Protein AF-A0A327JIQ5-F1 (afdb_monomer)

Seque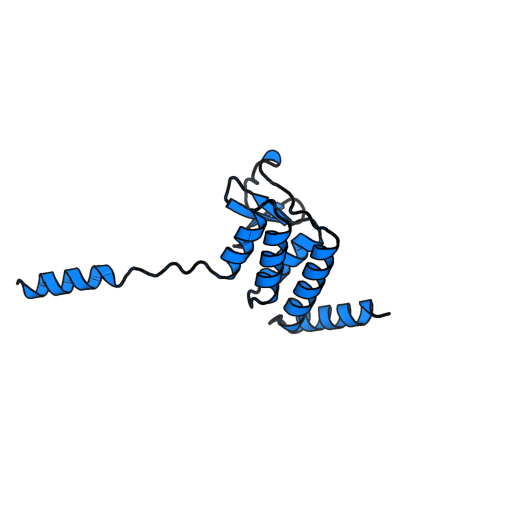nce (143 aa):
MLSIVLLLLLSLFAGLSSARADPFDDALQKFLTDSYADTEAGVAALGAGGDVRAFAVVKALQDGKLLADPVGRRVLIEDAGAVRDAATGTVVSPAPPAGDLKRVRLNNRLRRAVEAALGALTLRAPDPARRLDAAQAVFKSRD

Organism: NCBI:txid29408

Secondary structure (DSSP, 8-state):
-HHHHHHHHHTTSTT-------HHHHHHGGGSSS-HHHHHHHHHHHHHS--TTHHHHHHHHHTT-EEEETTTTEEEEEETTEEEE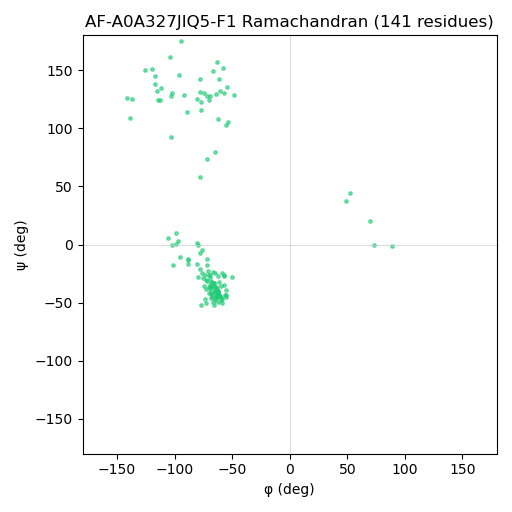TTT--B-SSPPPTTT-EEPP--HHHHHHHHHHHHHHHHT-SSHHHHHHHHHHHHHTT-

Solvent-accessible surface area (backbone atoms only — not comparable to full-atom values): 8222 Å² total; per-residue (Å²): 121,71,69,60,57,56,55,58,59,59,62,68,65,76,68,74,71,75,80,70,72,50,73,64,57,62,22,50,58,25,49,54,46,99,40,69,69,40,36,45,53,17,43,52,48,38,26,72,44,87,57,83,58,35,55,60,51,52,48,27,45,75,72,60,29,24,30,17,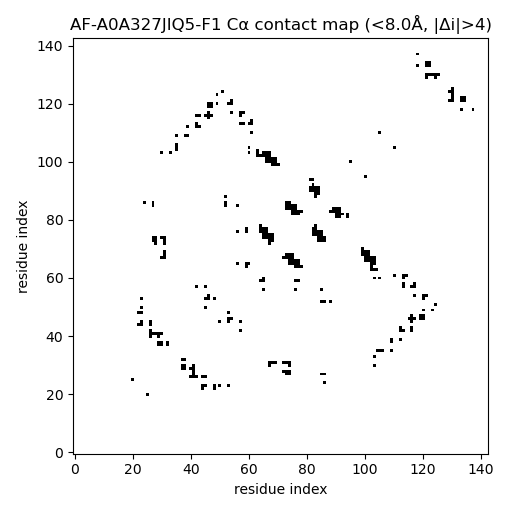24,64,84,81,70,42,45,32,34,59,52,98,92,44,40,21,34,59,88,79,67,46,75,46,79,80,63,78,61,73,89,60,49,41,71,56,79,76,54,81,66,47,50,54,52,44,53,52,22,52,53,48,38,29,79,64,42,88,50,66,68,60,26,49,53,47,55,50,49,59,60,62,70,73,111

Mean predicted aligned error: 10.92 Å

Radius of gyration: 19.95 Å; Cα contacts (8 Å, |Δi|>4): 184; chains: 1; bounding box: 59×45×47 Å

pLDDT: mean 77.79, std 17.64, range [37.41, 95.31]

Nearest PDB structures (foldseek):
  1io1-assembly1_A  TM=2.491E-01  e=1.884E+00  Salmonella enterica subsp. enterica serovar Typhimurium
  1ucu-assembly1_A  TM=2.413E-01  e=1.993E+00  Salmonella enterica subsp. enterica serovar Typhimurium
  5xqo-assembly1_B  TM=2.666E-01  e=4.917E+00  Penicillium chrysogenum

Foldsee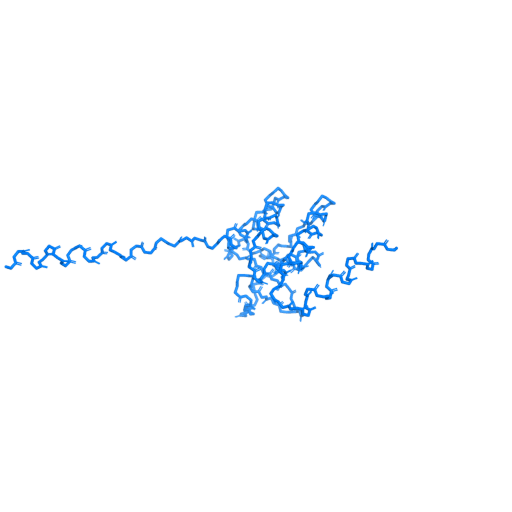k 3Di:
DVVVVVVVVVVVPVPPPPPPPDLLNVLFLLLLDLDPVSVLVSLVSLLVDLDLLSLVQLVLLLVQQWKHQNPVSFIWGDDPNFIATSVPRHTDPPDPDPVRIDGRDDDPVVNVSSVSSNLSNLCSNPDPVSVVVVVVVVVVVVD

Structure (mmCIF, N/CA/C/O backbone):
data_AF-A0A327JIQ5-F1
#
_entry.id   AF-A0A327JIQ5-F1
#
loop_
_atom_site.group_PDB
_atom_site.id
_atom_site.type_symbol
_atom_site.label_atom_id
_atom_site.label_alt_id
_atom_site.label_comp_id
_atom_site.label_asym_id
_atom_site.label_entity_id
_atom_site.label_seq_id
_atom_site.pdbx_PDB_ins_code
_atom_site.Cartn_x
_atom_site.Cartn_y
_atom_site.Cartn_z
_atom_site.occupancy
_atom_site.B_iso_or_equiv
_atom_site.auth_seq_id
_atom_site.auth_comp_id
_atom_site.auth_asym_id
_atom_site.auth_atom_id
_atom_site.pdbx_PDB_model_num
ATOM 1 N N . MET A 1 1 ? 44.338 -29.777 20.363 1.00 54.69 1 MET A N 1
ATOM 2 C CA . MET A 1 1 ? 43.032 -29.386 20.950 1.00 54.69 1 MET A CA 1
ATOM 3 C C . MET A 1 1 ? 42.729 -27.889 20.812 1.00 54.69 1 MET A C 1
ATOM 5 O O . MET A 1 1 ? 41.564 -27.551 20.684 1.00 54.69 1 MET A O 1
ATOM 9 N N . LEU A 1 2 ? 43.739 -27.006 20.728 1.00 51.78 2 LEU A N 1
ATOM 10 C CA . LEU A 1 2 ? 43.554 -25.557 20.525 1.00 51.78 2 LEU A CA 1
ATOM 11 C C . LEU A 1 2 ? 42.978 -25.183 19.135 1.00 51.78 2 LEU A C 1
ATOM 13 O O . LEU A 1 2 ? 42.135 -24.299 19.040 1.00 51.78 2 LEU A O 1
ATOM 17 N N . SER A 1 3 ? 43.347 -25.902 18.065 1.00 54.22 3 SER A N 1
ATOM 18 C CA . SER A 1 3 ? 42.851 -25.628 16.699 1.00 54.22 3 SER A CA 1
ATOM 19 C C . SER A 1 3 ? 41.370 -25.948 16.479 1.00 54.22 3 SER A C 1
ATOM 21 O O . SER A 1 3 ? 40.741 -25.335 15.625 1.00 54.22 3 SER A O 1
ATOM 23 N N . ILE A 1 4 ? 40.795 -26.880 17.248 1.00 56.38 4 ILE A N 1
ATOM 24 C CA . ILE A 1 4 ? 39.376 -27.257 17.121 1.00 56.38 4 ILE A CA 1
ATOM 25 C C . ILE A 1 4 ? 38.489 -26.151 17.710 1.00 56.38 4 ILE A C 1
ATOM 27 O O . ILE A 1 4 ? 37.445 -25.836 17.150 1.00 56.38 4 ILE A O 1
ATOM 31 N N . VAL A 1 5 ? 38.947 -25.497 18.783 1.00 58.31 5 VAL A N 1
ATOM 32 C CA . VAL A 1 5 ? 38.244 -24.367 19.411 1.00 58.31 5 VAL A CA 1
ATOM 33 C C . VAL A 1 5 ? 38.241 -23.134 18.497 1.00 58.31 5 VAL A C 1
ATOM 35 O O . VAL A 1 5 ? 37.230 -22.443 18.412 1.00 58.31 5 VAL A O 1
ATOM 38 N N . LEU A 1 6 ? 39.328 -22.894 17.751 1.00 55.06 6 LEU A N 1
ATOM 39 C CA . LEU A 1 6 ? 39.420 -21.777 16.801 1.00 55.06 6 LEU A CA 1
ATOM 40 C C . LEU A 1 6 ? 38.499 -21.961 15.578 1.00 55.06 6 LEU A C 1
ATOM 42 O O . LEU A 1 6 ? 37.885 -20.999 15.122 1.00 55.06 6 LEU A O 1
ATOM 46 N N . LEU A 1 7 ? 38.355 -23.196 15.085 1.00 54.84 7 LEU A N 1
ATOM 47 C CA . LEU A 1 7 ? 37.432 -23.533 13.992 1.00 54.84 7 LEU A CA 1
ATOM 48 C C . LEU A 1 7 ? 35.958 -23.420 14.413 1.00 54.84 7 LEU A C 1
ATOM 50 O O . LEU A 1 7 ? 35.139 -22.964 13.620 1.00 54.84 7 LEU A O 1
ATOM 54 N N . LEU A 1 8 ? 35.630 -23.756 15.666 1.00 55.09 8 LEU A N 1
ATOM 55 C CA . LEU A 1 8 ? 34.264 -23.647 16.195 1.00 55.09 8 LEU A CA 1
ATOM 56 C C . LEU A 1 8 ? 33.827 -22.188 16.435 1.00 55.09 8 LEU A C 1
ATOM 58 O O . LEU A 1 8 ? 32.655 -21.851 16.268 1.00 55.09 8 LEU A O 1
ATOM 62 N N . LEU A 1 9 ? 34.772 -21.307 16.782 1.00 55.44 9 LEU A N 1
ATOM 63 C CA . LEU A 1 9 ? 34.526 -19.870 16.957 1.00 55.44 9 LEU A CA 1
ATOM 64 C C . LEU A 1 9 ? 34.308 -19.135 15.625 1.00 55.44 9 LEU A C 1
ATOM 66 O O . LEU A 1 9 ? 33.527 -18.186 15.577 1.00 55.44 9 LEU A O 1
ATOM 70 N N . LEU A 1 10 ? 34.929 -19.593 14.531 1.00 54.94 10 LEU A N 1
ATOM 71 C CA . LEU A 1 10 ? 34.767 -18.978 13.208 1.00 54.94 10 LEU A CA 1
ATOM 72 C C . LEU A 1 10 ? 33.415 -19.317 12.552 1.00 54.94 10 LEU A C 1
ATOM 74 O O . LEU A 1 10 ? 32.871 -18.504 11.805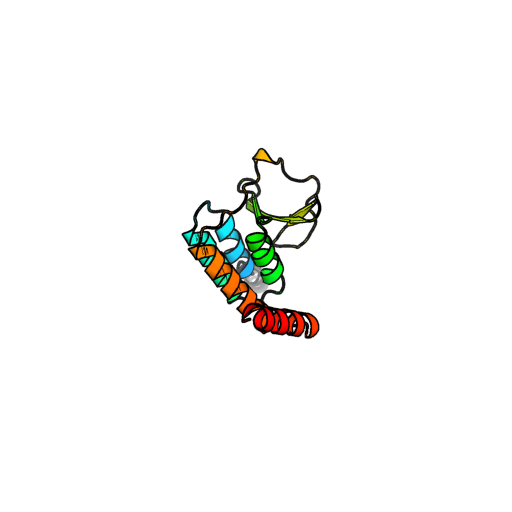 1.00 54.94 10 LEU A O 1
ATOM 78 N N . SER A 1 11 ? 32.830 -20.478 12.867 1.00 56.62 11 SER A N 1
ATOM 79 C CA . SER A 1 11 ? 31.509 -20.883 12.361 1.00 56.62 11 SER A CA 1
ATOM 80 C C . SER A 1 11 ? 30.332 -20.108 12.965 1.00 56.62 11 SER A C 1
ATOM 82 O O . SER A 1 11 ? 29.251 -20.105 12.379 1.00 56.62 11 SER A O 1
ATOM 84 N N . LEU A 1 12 ? 30.518 -19.419 14.097 1.00 54.41 12 LEU A N 1
ATOM 85 C CA . LEU A 1 12 ? 29.426 -18.708 14.774 1.00 54.41 12 LEU A CA 1
ATOM 86 C C . LEU A 1 12 ? 29.115 -17.332 14.149 1.00 54.41 12 LEU A C 1
ATOM 88 O O . LEU A 1 12 ? 28.030 -16.797 14.355 1.00 54.41 12 LEU A O 1
ATOM 92 N N . PHE A 1 13 ? 30.023 -16.780 13.336 1.00 54.66 13 PHE A N 1
ATOM 93 C CA . PHE A 1 13 ? 29.840 -15.477 12.677 1.00 54.66 13 PHE A CA 1
ATOM 94 C C . PHE A 1 13 ? 29.295 -15.552 11.242 1.00 54.66 13 PHE A C 1
ATOM 96 O O . PHE A 1 13 ? 28.875 -14.532 10.699 1.00 54.66 13 PHE A O 1
ATOM 103 N N . ALA A 1 14 ? 29.235 -16.739 10.629 1.00 50.44 14 ALA A N 1
ATOM 104 C CA . ALA A 1 14 ? 28.720 -16.910 9.264 1.00 50.44 14 ALA A CA 1
ATOM 105 C C . ALA A 1 14 ? 27.178 -16.849 9.169 1.00 50.44 14 ALA A C 1
ATOM 107 O O . ALA A 1 14 ? 26.621 -16.886 8.075 1.00 50.44 14 ALA A O 1
ATOM 108 N N . GLY A 1 15 ? 26.488 -16.756 10.311 1.00 47.47 15 GLY A N 1
ATOM 109 C CA . GLY A 1 15 ? 25.028 -16.758 10.412 1.00 47.47 15 GLY A CA 1
ATOM 110 C C . GLY A 1 15 ? 24.368 -15.383 10.517 1.00 47.47 15 GLY A C 1
ATOM 111 O O . GLY A 1 15 ? 23.144 -15.339 10.638 1.00 47.47 15 GLY A O 1
ATOM 112 N N . LEU A 1 16 ? 25.112 -14.266 10.457 1.00 47.44 16 LEU A N 1
ATOM 113 C CA . LEU A 1 16 ? 24.504 -12.938 10.299 1.00 47.44 16 LEU A CA 1
ATOM 114 C C . LEU A 1 16 ? 23.966 -12.812 8.868 1.00 47.44 16 LEU A C 1
ATOM 116 O O . LEU A 1 16 ? 24.522 -12.123 8.014 1.00 47.44 16 LEU A O 1
ATOM 120 N N . SER A 1 17 ? 22.859 -13.507 8.613 1.00 46.22 17 SER A N 1
ATOM 121 C CA . SER A 1 17 ? 21.956 -13.179 7.525 1.00 46.22 17 SER A CA 1
ATOM 122 C C . SER A 1 17 ? 21.566 -11.731 7.749 1.00 46.22 17 SER A C 1
ATOM 124 O O . SER A 1 17 ? 20.807 -11.411 8.663 1.00 46.22 17 SER A O 1
ATOM 126 N N . SER A 1 18 ? 22.170 -10.839 6.969 1.00 43.62 18 SER A N 1
ATOM 127 C CA . SER A 1 18 ? 21.705 -9.472 6.850 1.00 43.62 18 SER A CA 1
ATOM 128 C C . SER A 1 18 ? 20.236 -9.581 6.466 1.00 43.62 18 SER A C 1
ATOM 130 O O . SER A 1 18 ? 19.915 -9.992 5.351 1.00 43.62 18 SER A O 1
ATOM 132 N N . ALA A 1 19 ? 19.348 -9.312 7.421 1.00 45.38 19 ALA A N 1
ATOM 133 C CA . ALA A 1 19 ? 17.942 -9.095 7.157 1.00 45.38 19 ALA A CA 1
ATOM 134 C C . ALA A 1 19 ? 17.873 -7.818 6.315 1.00 45.38 19 ALA A C 1
ATOM 136 O O . ALA A 1 19 ? 17.692 -6.720 6.835 1.00 45.38 19 ALA A O 1
ATOM 137 N N . ARG A 1 20 ? 18.140 -7.944 5.011 1.00 48.25 20 ARG A N 1
ATOM 138 C CA . ARG A 1 20 ? 17.763 -6.919 4.052 1.00 48.25 20 ARG A CA 1
ATOM 139 C C . ARG A 1 20 ? 16.251 -6.870 4.135 1.00 48.25 20 ARG A C 1
ATOM 141 O O . ARG A 1 20 ? 15.597 -7.829 3.736 1.00 48.25 20 ARG A O 1
ATOM 148 N N . ALA A 1 21 ? 15.736 -5.795 4.720 1.00 55.94 21 ALA A N 1
ATOM 149 C CA . ALA A 1 21 ? 14.337 -5.455 4.579 1.00 55.94 21 ALA A CA 1
ATOM 150 C C . ALA A 1 21 ? 13.996 -5.544 3.086 1.00 55.94 21 ALA A C 1
ATOM 152 O O . ALA A 1 21 ? 14.759 -5.072 2.234 1.00 55.94 21 ALA A O 1
ATOM 153 N N . ASP A 1 22 ? 12.932 -6.278 2.775 1.00 78.88 22 ASP A N 1
ATOM 154 C CA . ASP A 1 22 ? 12.456 -6.427 1.409 1.00 78.88 22 ASP A CA 1
ATOM 155 C C . ASP A 1 22 ? 12.168 -5.011 0.871 1.00 78.88 22 ASP A C 1
ATOM 157 O O . ASP A 1 22 ? 11.493 -4.239 1.559 1.00 78.88 22 ASP A O 1
ATOM 161 N N . PRO A 1 23 ? 12.663 -4.617 -0.321 1.00 85.50 23 PRO A N 1
ATOM 162 C CA . PRO A 1 23 ? 12.326 -3.327 -0.925 1.00 85.50 23 PRO A CA 1
ATOM 163 C C . PRO A 1 23 ? 10.816 -3.050 -0.960 1.00 85.50 23 PRO A C 1
ATOM 165 O O . PRO A 1 23 ? 10.395 -1.890 -0.936 1.00 85.50 23 PRO A O 1
ATOM 168 N N . PHE A 1 24 ? 10.002 -4.109 -1.006 1.00 86.56 24 PHE A N 1
ATOM 169 C CA . PHE A 1 24 ? 8.557 -4.024 -0.857 1.00 86.56 24 PHE A CA 1
ATOM 170 C C . PHE A 1 24 ? 8.130 -3.580 0.552 1.00 86.56 24 PHE A C 1
ATOM 172 O O . PHE A 1 24 ? 7.360 -2.628 0.686 1.00 86.56 24 PHE A O 1
ATOM 179 N N . ASP A 1 25 ? 8.665 -4.206 1.599 1.00 90.25 25 ASP A N 1
ATOM 180 C CA . ASP A 1 25 ? 8.364 -3.855 2.990 1.00 90.25 25 ASP A CA 1
ATOM 181 C C . ASP A 1 25 ? 8.822 -2.424 3.309 1.00 90.25 25 ASP A C 1
ATOM 183 O O . ASP A 1 25 ? 8.077 -1.653 3.917 1.00 90.25 25 ASP A O 1
ATOM 187 N N . ASP A 1 26 ? 9.989 -2.013 2.806 1.00 90.88 26 ASP A N 1
ATOM 188 C CA . ASP A 1 26 ? 10.487 -0.636 2.920 1.00 90.88 26 ASP A CA 1
ATOM 189 C C . ASP A 1 26 ? 9.567 0.384 2.234 1.00 90.88 26 ASP A C 1
ATOM 191 O O . ASP A 1 26 ? 9.484 1.548 2.649 1.00 90.88 26 ASP A O 1
ATOM 195 N N . ALA A 1 27 ? 8.894 -0.009 1.151 1.00 92.44 27 ALA A N 1
ATOM 196 C CA . ALA A 1 27 ? 7.880 0.819 0.511 1.00 92.44 27 ALA A CA 1
ATOM 197 C C . ALA A 1 27 ? 6.597 0.873 1.350 1.00 92.44 27 ALA A C 1
ATOM 199 O O . ALA A 1 27 ? 6.018 1.952 1.483 1.00 92.44 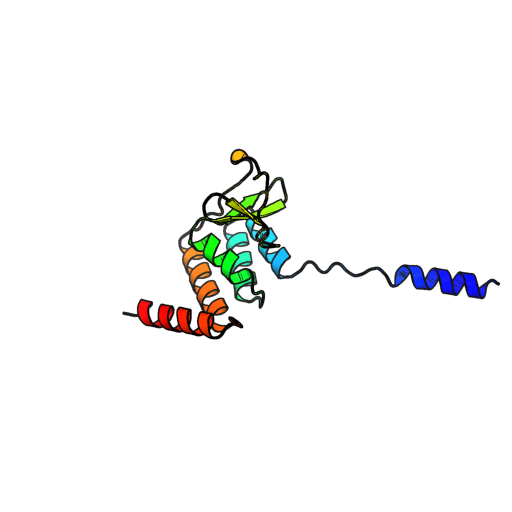27 ALA A O 1
ATOM 200 N N . LEU A 1 28 ? 6.198 -0.240 1.977 1.00 92.00 28 LEU A N 1
ATOM 201 C CA . LEU A 1 28 ? 5.035 -0.283 2.864 1.00 92.00 28 LEU A CA 1
ATOM 202 C C . LEU A 1 28 ? 5.188 0.631 4.082 1.00 92.00 28 LEU A C 1
ATOM 204 O O . LEU A 1 28 ? 4.245 1.338 4.442 1.00 92.00 28 LEU A O 1
ATOM 208 N N . GLN A 1 29 ? 6.380 0.686 4.680 1.00 93.81 29 GLN A N 1
ATOM 209 C CA . GLN A 1 29 ? 6.639 1.552 5.838 1.00 93.81 29 GLN A CA 1
ATOM 210 C C . GLN A 1 29 ? 6.346 3.037 5.552 1.00 93.81 29 GLN A C 1
ATOM 212 O O . GLN A 1 29 ? 5.964 3.776 6.459 1.00 93.81 29 GLN A O 1
ATOM 217 N N . LYS A 1 30 ? 6.440 3.474 4.289 1.00 93.56 30 LYS A N 1
ATOM 218 C CA . LYS A 1 30 ? 6.152 4.859 3.878 1.00 93.56 30 LYS A CA 1
ATOM 219 C C . LYS A 1 30 ? 4.661 5.217 3.904 1.00 93.56 30 LYS A C 1
ATOM 221 O O . LYS A 1 30 ? 4.319 6.390 3.827 1.00 93.56 30 LYS A O 1
ATOM 226 N N . PHE A 1 31 ? 3.760 4.242 4.026 1.00 93.00 31 PHE A N 1
ATOM 227 C CA . PHE A 1 31 ? 2.327 4.511 4.220 1.00 93.00 31 PHE A CA 1
ATOM 228 C C . PHE A 1 31 ? 1.944 4.666 5.694 1.00 93.00 31 PHE A C 1
ATOM 230 O O . PHE A 1 31 ? 0.845 5.124 5.992 1.00 93.00 31 PHE A O 1
ATOM 237 N N . LEU A 1 32 ? 2.835 4.293 6.619 1.00 91.94 32 LEU A N 1
ATOM 238 C CA . LEU A 1 32 ? 2.612 4.465 8.058 1.00 91.94 32 LEU A CA 1
ATOM 239 C C . LEU A 1 32 ? 2.837 5.908 8.507 1.00 91.94 32 LEU A C 1
ATOM 241 O O . LEU A 1 32 ? 2.343 6.330 9.553 1.00 91.94 32 LEU A O 1
ATOM 245 N N . THR A 1 33 ? 3.592 6.665 7.717 1.00 86.44 33 THR A N 1
ATOM 246 C CA . THR A 1 33 ? 3.793 8.094 7.914 1.00 86.44 33 THR A CA 1
ATOM 247 C C . THR A 1 33 ? 2.569 8.852 7.410 1.00 86.44 33 THR A C 1
ATOM 249 O O . THR A 1 33 ? 2.127 8.648 6.281 1.00 86.44 33 THR A O 1
ATOM 252 N N . ASP A 1 34 ? 2.045 9.772 8.216 1.00 85.56 34 ASP A N 1
ATOM 253 C CA . ASP A 1 34 ? 0.927 10.652 7.846 1.00 85.56 34 ASP A CA 1
ATOM 254 C C . ASP A 1 34 ? 1.416 11.804 6.942 1.00 85.56 34 ASP A C 1
ATOM 256 O O . ASP A 1 34 ? 1.360 12.983 7.290 1.00 85.56 34 ASP A O 1
ATOM 260 N N . SER A 1 35 ? 2.013 11.444 5.802 1.00 92.50 35 SER A N 1
ATOM 261 C CA . SER A 1 35 ? 2.755 12.340 4.914 1.00 92.50 35 SER A CA 1
ATOM 262 C C . SER A 1 35 ? 2.487 11.998 3.454 1.00 92.50 35 SER A C 1
ATOM 264 O O . SER A 1 35 ? 2.684 10.870 2.993 1.00 92.50 35 SER A O 1
ATOM 266 N N . TYR A 1 36 ? 2.066 13.006 2.690 1.00 93.00 36 TYR A N 1
ATOM 267 C CA . TYR A 1 36 ? 1.836 12.847 1.257 1.00 93.00 36 TYR A CA 1
ATOM 268 C C . TYR A 1 36 ? 3.131 12.603 0.478 1.00 93.00 36 TYR A C 1
ATOM 270 O O . TYR A 1 36 ? 3.095 11.900 -0.526 1.00 93.00 36 TYR A O 1
ATOM 278 N N . ALA A 1 37 ? 4.256 13.171 0.925 1.00 94.19 37 ALA A N 1
ATOM 279 C CA . ALA A 1 37 ? 5.549 12.983 0.269 1.00 94.19 37 ALA A CA 1
ATOM 280 C C . ALA A 1 37 ? 6.038 11.536 0.421 1.00 94.19 37 ALA A C 1
ATOM 282 O O . ALA A 1 37 ? 6.476 10.923 -0.552 1.00 94.19 37 ALA A O 1
ATOM 283 N N . ASP A 1 38 ? 5.881 10.966 1.615 1.00 94.81 38 ASP A N 1
ATOM 284 C CA . ASP A 1 38 ? 6.253 9.577 1.878 1.00 94.81 38 ASP A CA 1
ATOM 285 C C . ASP A 1 38 ? 5.309 8.609 1.163 1.00 94.81 38 ASP A C 1
ATOM 287 O O . ASP A 1 38 ? 5.768 7.676 0.507 1.00 94.81 38 ASP A O 1
ATOM 291 N N . THR A 1 39 ? 4.003 8.896 1.169 1.00 94.56 39 THR A N 1
ATOM 292 C CA . THR A 1 39 ? 3.018 8.137 0.381 1.00 94.56 39 THR A CA 1
ATOM 293 C C . THR A 1 39 ? 3.391 8.125 -1.105 1.00 94.56 39 THR A C 1
ATOM 295 O O . THR A 1 39 ? 3.333 7.079 -1.747 1.00 94.56 39 THR A O 1
ATOM 298 N N . GLU A 1 40 ? 3.817 9.262 -1.666 1.00 94.75 40 GLU A N 1
ATOM 299 C CA . GLU A 1 40 ? 4.253 9.354 -3.065 1.00 94.75 40 GLU A CA 1
ATOM 300 C C . GLU A 1 40 ? 5.493 8.498 -3.330 1.00 94.75 40 GLU A C 1
ATOM 302 O O . GLU A 1 40 ? 5.528 7.741 -4.302 1.00 94.75 40 GLU A O 1
ATOM 307 N N . ALA A 1 41 ? 6.486 8.572 -2.441 1.00 94.75 41 ALA A N 1
ATOM 308 C CA . ALA A 1 41 ? 7.692 7.759 -2.527 1.00 94.75 41 ALA A CA 1
ATOM 309 C C . ALA A 1 41 ? 7.385 6.256 -2.392 1.00 94.75 41 ALA A C 1
ATOM 311 O O . ALA A 1 41 ? 7.989 5.444 -3.093 1.00 94.75 41 ALA A O 1
ATOM 312 N N . GLY A 1 42 ? 6.428 5.882 -1.538 1.00 94.81 42 GLY A N 1
ATOM 313 C CA . GLY A 1 42 ? 5.926 4.513 -1.401 1.00 94.81 42 GLY A CA 1
ATOM 314 C C . GLY A 1 42 ? 5.278 4.010 -2.686 1.00 94.81 42 GLY A C 1
ATOM 315 O O . GLY A 1 42 ? 5.653 2.952 -3.188 1.00 94.81 42 GLY A O 1
ATOM 316 N N . VAL A 1 43 ? 4.372 4.794 -3.276 1.00 94.38 43 VAL A N 1
ATOM 317 C CA . VAL A 1 43 ? 3.720 4.458 -4.555 1.00 94.38 43 VAL A CA 1
ATOM 318 C C . VAL A 1 43 ? 4.740 4.315 -5.684 1.00 94.38 43 VAL A C 1
ATOM 320 O O . VAL A 1 43 ? 4.674 3.350 -6.445 1.00 94.38 43 VAL A O 1
ATOM 323 N N . ALA A 1 44 ? 5.702 5.234 -5.784 1.00 93.44 44 ALA A N 1
ATOM 324 C CA . ALA A 1 44 ? 6.752 5.171 -6.797 1.00 93.44 44 ALA A CA 1
ATOM 325 C C . ALA A 1 44 ? 7.641 3.927 -6.626 1.00 93.44 44 ALA A C 1
ATOM 327 O O . ALA A 1 44 ? 7.930 3.241 -7.607 1.00 93.44 44 ALA A O 1
ATOM 328 N N . ALA A 1 45 ? 8.032 3.606 -5.388 1.00 93.00 45 ALA A N 1
ATOM 329 C CA . ALA A 1 45 ? 8.828 2.420 -5.083 1.00 93.00 45 ALA A CA 1
ATOM 330 C C . ALA A 1 45 ? 8.074 1.124 -5.417 1.00 93.00 45 ALA A C 1
ATOM 332 O O . ALA A 1 45 ? 8.637 0.245 -6.066 1.00 93.00 45 ALA A O 1
ATOM 333 N N . LEU A 1 46 ? 6.790 1.034 -5.051 1.00 90.81 46 LEU A N 1
ATOM 334 C CA . LEU A 1 46 ? 5.942 -0.107 -5.399 1.00 90.81 46 LEU A CA 1
ATOM 335 C C . LEU A 1 46 ? 5.770 -0.252 -6.913 1.00 90.81 46 LEU A C 1
ATOM 337 O O . LEU A 1 46 ? 5.899 -1.357 -7.425 1.00 90.81 46 LEU A O 1
ATOM 341 N N . GLY A 1 47 ? 5.521 0.846 -7.632 1.00 88.81 47 GLY A N 1
ATOM 342 C CA . GLY A 1 47 ? 5.324 0.829 -9.085 1.00 88.81 47 GLY A CA 1
ATOM 343 C C . GLY A 1 47 ? 6.585 0.497 -9.889 1.00 88.81 47 GLY A C 1
ATOM 344 O O . GLY A 1 47 ? 6.502 -0.110 -10.958 1.00 88.81 47 GLY A O 1
ATOM 345 N N . ALA A 1 48 ? 7.759 0.884 -9.385 1.00 87.06 48 ALA A N 1
ATOM 346 C CA . ALA A 1 48 ? 9.044 0.511 -9.971 1.00 87.06 48 ALA A CA 1
ATOM 347 C C . ALA A 1 48 ? 9.467 -0.917 -9.592 1.00 87.06 48 ALA A C 1
ATOM 349 O O . ALA A 1 48 ? 10.191 -1.562 -10.360 1.00 87.06 48 ALA A O 1
ATOM 350 N N . GLY A 1 49 ? 9.017 -1.386 -8.426 1.00 76.88 49 GLY A N 1
ATOM 351 C CA . GLY A 1 49 ? 9.246 -2.725 -7.906 1.00 76.88 49 GLY A CA 1
ATOM 352 C C . GLY A 1 49 ? 8.619 -3.818 -8.772 1.00 76.88 49 GLY A C 1
ATOM 353 O O . GLY A 1 49 ? 7.703 -3.588 -9.558 1.00 76.88 49 GLY A O 1
ATOM 354 N N . GLY A 1 50 ? 9.155 -5.031 -8.650 1.00 75.44 50 GLY A N 1
ATOM 355 C CA . GLY A 1 50 ? 8.665 -6.222 -9.353 1.00 75.44 50 GLY A CA 1
ATOM 356 C C . GLY A 1 50 ? 7.759 -7.114 -8.504 1.00 75.44 50 GLY A C 1
ATOM 357 O O . GLY A 1 50 ? 7.486 -8.242 -8.905 1.00 75.44 50 GLY A O 1
ATOM 358 N N . ASP A 1 51 ? 7.343 -6.656 -7.320 1.00 82.81 51 ASP A N 1
ATOM 359 C CA . ASP A 1 51 ? 6.580 -7.483 -6.389 1.00 82.81 51 ASP A CA 1
ATOM 360 C C . ASP A 1 51 ? 5.127 -7.657 -6.853 1.00 82.81 51 ASP A C 1
ATOM 362 O O . ASP A 1 51 ? 4.420 -6.693 -7.150 1.00 82.81 51 ASP A O 1
ATOM 366 N N . VAL A 1 52 ? 4.652 -8.901 -6.873 1.00 80.94 52 VAL A N 1
ATOM 367 C CA . VAL A 1 52 ? 3.286 -9.248 -7.295 1.00 80.94 52 VAL A CA 1
ATOM 368 C C . VAL A 1 52 ? 2.205 -8.672 -6.373 1.00 80.94 52 VAL A C 1
ATOM 370 O O . VAL A 1 52 ? 1.071 -8.460 -6.812 1.00 80.94 52 VAL A O 1
ATOM 373 N N . ARG A 1 53 ? 2.541 -8.389 -5.109 1.00 83.44 53 ARG A N 1
ATOM 374 C CA . ARG A 1 53 ? 1.652 -7.794 -4.101 1.00 83.44 53 ARG A CA 1
ATOM 375 C C . ARG A 1 53 ? 1.456 -6.294 -4.329 1.00 83.44 53 ARG A C 1
ATOM 377 O O . ARG A 1 53 ? 0.412 -5.760 -3.955 1.00 83.44 53 ARG A O 1
ATOM 384 N N . ALA A 1 54 ? 2.404 -5.618 -4.988 1.00 88.69 54 ALA A N 1
ATOM 385 C CA . ALA A 1 54 ? 2.376 -4.168 -5.205 1.00 88.69 54 ALA A CA 1
ATOM 386 C C . ALA A 1 54 ? 1.088 -3.697 -5.885 1.00 88.69 54 ALA A C 1
ATOM 388 O O . ALA A 1 54 ? 0.518 -2.680 -5.491 1.00 88.69 54 ALA A O 1
ATOM 389 N N . PHE A 1 55 ? 0.576 -4.470 -6.848 1.00 86.62 55 PHE A N 1
ATOM 390 C CA . PHE A 1 55 ? -0.675 -4.140 -7.526 1.00 86.62 55 PHE A CA 1
ATOM 391 C C . PHE A 1 55 ? -1.853 -4.055 -6.551 1.00 86.62 55 PHE A C 1
ATOM 393 O O . PHE A 1 55 ? -2.595 -3.077 -6.575 1.00 86.62 55 PHE A O 1
ATOM 400 N N . ALA A 1 56 ? -2.007 -5.045 -5.666 1.00 85.69 56 ALA A N 1
ATOM 401 C CA . ALA A 1 56 ? -3.106 -5.075 -4.703 1.00 85.69 56 ALA A CA 1
ATOM 402 C C . ALA A 1 56 ? -3.040 -3.888 -3.731 1.00 85.69 56 ALA A C 1
ATOM 404 O O . ALA A 1 56 ? -4.063 -3.266 -3.450 1.00 85.69 56 ALA A O 1
ATOM 405 N N . VAL A 1 57 ? -1.837 -3.525 -3.279 1.00 89.81 57 VAL A N 1
ATOM 406 C CA . VAL A 1 57 ? -1.614 -2.391 -2.368 1.00 89.81 57 VAL A CA 1
ATOM 407 C C . VAL A 1 57 ? -1.953 -1.060 -3.036 1.00 89.81 57 VAL A C 1
ATOM 409 O O . VAL A 1 57 ? -2.744 -0.279 -2.505 1.00 89.81 57 VAL A O 1
ATOM 412 N N . VAL A 1 58 ? -1.393 -0.799 -4.221 1.00 91.94 58 VAL A N 1
ATOM 413 C CA . VAL A 1 58 ? -1.623 0.460 -4.946 1.00 91.94 58 VAL A CA 1
ATOM 414 C C . VAL A 1 58 ? -3.087 0.569 -5.393 1.00 91.94 58 VAL A C 1
ATOM 416 O O . VAL A 1 58 ? -3.663 1.659 -5.368 1.00 91.94 58 VAL A O 1
ATOM 419 N N . LYS A 1 59 ? -3.731 -0.555 -5.727 1.00 89.94 59 LYS A N 1
ATOM 420 C CA . LYS A 1 59 ? -5.161 -0.592 -6.045 1.00 89.94 59 LYS A CA 1
ATOM 421 C C . LYS A 1 59 ? -6.025 -0.296 -4.820 1.00 89.94 59 LYS A C 1
ATOM 423 O O . LYS A 1 59 ? -6.921 0.537 -4.902 1.00 89.94 59 LYS A O 1
ATOM 428 N N . ALA A 1 60 ? -5.726 -0.902 -3.672 1.00 89.50 60 ALA A N 1
ATOM 429 C CA . ALA A 1 60 ? -6.419 -0.599 -2.422 1.00 89.50 60 ALA A CA 1
ATOM 430 C C . ALA A 1 60 ? -6.267 0.877 -2.029 1.00 89.50 60 ALA A C 1
ATOM 432 O O . ALA A 1 60 ? -7.211 1.484 -1.525 1.00 89.50 60 ALA A O 1
ATOM 433 N N . LEU A 1 61 ? -5.107 1.481 -2.303 1.00 93.00 61 LEU A N 1
ATOM 434 C CA . LEU A 1 61 ? -4.892 2.910 -2.103 1.00 93.00 61 LEU A CA 1
ATOM 435 C C . LEU A 1 61 ? -5.782 3.755 -3.026 1.00 93.00 61 LEU A C 1
ATOM 437 O O . LEU A 1 61 ? -6.432 4.684 -2.546 1.00 93.00 61 LEU A O 1
ATOM 441 N N . GLN A 1 62 ? -5.860 3.411 -4.319 1.00 93.12 62 GLN A N 1
ATOM 442 C CA . GLN A 1 62 ? -6.768 4.056 -5.279 1.00 93.12 62 GLN A CA 1
ATOM 443 C C . GLN A 1 62 ? -8.228 3.997 -4.807 1.00 93.12 62 GLN A C 1
ATOM 445 O O . GLN A 1 62 ? -8.937 5.001 -4.865 1.00 93.12 62 GLN A O 1
ATOM 450 N N . ASP A 1 63 ? -8.647 2.836 -4.305 1.00 88.06 63 ASP A N 1
ATOM 451 C CA . ASP A 1 63 ? -10.021 2.571 -3.874 1.00 88.06 63 ASP A CA 1
ATOM 452 C C . ASP A 1 63 ? -10.331 3.136 -2.470 1.00 88.06 63 ASP A C 1
ATOM 454 O O . ASP A 1 63 ? -11.448 2.987 -1.973 1.00 88.06 63 ASP A O 1
ATOM 458 N N . GLY A 1 64 ? -9.359 3.771 -1.801 1.00 90.50 64 GLY A N 1
ATOM 459 C CA . GLY A 1 64 ? -9.518 4.303 -0.443 1.00 90.50 64 GLY A CA 1
ATOM 460 C C . GLY A 1 64 ? -9.643 3.225 0.641 1.00 90.50 64 GLY A C 1
ATOM 461 O O . GLY A 1 64 ? -10.147 3.499 1.728 1.00 90.50 64 GLY A O 1
ATOM 462 N N . LYS A 1 65 ? -9.190 2.005 0.352 1.00 90.75 65 LYS A N 1
ATOM 463 C CA . LYS A 1 65 ? -9.251 0.816 1.217 1.00 90.75 65 LYS A CA 1
ATOM 464 C C . LYS A 1 65 ? -7.922 0.485 1.897 1.00 90.75 65 LYS A C 1
ATOM 466 O O . LYS A 1 65 ? -7.841 -0.490 2.638 1.00 90.75 65 LYS A O 1
ATOM 471 N N . LEU A 1 66 ? -6.875 1.272 1.643 1.00 92.50 66 LEU A N 1
ATOM 472 C CA . LEU A 1 66 ? -5.594 1.123 2.326 1.00 92.50 66 LEU A CA 1
ATOM 473 C C . LEU A 1 66 ? -5.644 1.784 3.708 1.00 92.50 66 LEU A C 1
ATOM 475 O O . LEU A 1 66 ? -5.952 2.976 3.842 1.00 92.50 66 LEU A O 1
ATOM 479 N N . LEU A 1 67 ? -5.316 1.003 4.729 1.00 93.25 67 LEU A N 1
ATOM 480 C CA . LEU A 1 67 ? -5.291 1.403 6.127 1.00 93.25 67 LEU A CA 1
ATOM 481 C C . LEU A 1 67 ? -3.859 1.285 6.657 1.00 93.25 67 LEU A C 1
ATOM 483 O O . LEU A 1 67 ? -3.157 0.317 6.384 1.00 93.25 67 LEU A O 1
ATOM 487 N N . ALA A 1 68 ? -3.428 2.266 7.431 1.00 93.69 68 ALA A N 1
ATOM 488 C CA . ALA A 1 68 ? -2.190 2.247 8.184 1.00 93.69 68 ALA A CA 1
ATOM 489 C C . ALA A 1 68 ? -2.510 1.971 9.654 1.00 93.69 68 ALA A C 1
ATOM 491 O O . ALA A 1 68 ? -3.330 2.664 10.256 1.00 93.69 68 ALA A O 1
ATOM 492 N N . ASP A 1 69 ? -1.842 0.978 10.222 1.00 92.75 69 ASP A N 1
ATOM 493 C CA . ASP A 1 69 ? -1.812 0.692 11.649 1.00 92.75 69 ASP A CA 1
ATOM 494 C C . ASP A 1 69 ? -0.468 1.187 12.218 1.00 92.75 69 ASP A C 1
ATOM 496 O O . ASP A 1 69 ? 0.534 0.464 12.169 1.00 92.75 69 ASP A O 1
ATOM 500 N N . PRO A 1 70 ? -0.393 2.431 12.725 1.00 87.44 70 PRO A N 1
ATOM 501 C CA . PRO A 1 70 ? 0.814 2.954 13.352 1.00 87.44 70 PRO A CA 1
ATOM 502 C C . PRO A 1 70 ? 1.168 2.243 14.667 1.00 87.44 70 PRO A C 1
ATOM 504 O O . PRO A 1 70 ? 2.340 2.263 15.046 1.00 87.44 70 PRO A O 1
ATOM 507 N N . VAL A 1 71 ? 0.201 1.614 15.350 1.00 86.31 71 VAL A N 1
ATOM 508 C CA . VAL A 1 71 ? 0.422 0.906 16.623 1.00 86.31 71 VAL A CA 1
ATOM 509 C C . VAL A 1 71 ? 1.087 -0.441 16.355 1.00 86.31 71 VAL A C 1
ATOM 511 O O . VAL A 1 71 ? 2.148 -0.735 16.905 1.00 86.31 71 VAL A O 1
ATOM 514 N N . GLY A 1 72 ? 0.506 -1.233 15.455 1.00 84.50 72 GLY A N 1
ATOM 515 C CA . GLY A 1 72 ? 1.051 -2.515 15.010 1.00 84.50 72 GLY A CA 1
ATOM 516 C C . GLY A 1 72 ? 2.190 -2.400 13.994 1.00 84.50 72 GLY A C 1
ATOM 517 O O . GLY A 1 72 ? 2.807 -3.418 13.677 1.00 84.50 72 GLY A O 1
ATOM 518 N N . ARG A 1 73 ? 2.476 -1.185 13.496 1.00 89.62 73 ARG A N 1
ATOM 519 C CA . ARG A 1 73 ? 3.414 -0.876 12.397 1.00 89.62 73 ARG A CA 1
ATOM 520 C C . ARG A 1 73 ? 3.144 -1.689 11.127 1.00 89.62 73 ARG A C 1
ATOM 522 O O . ARG A 1 73 ? 4.065 -2.217 10.501 1.00 89.62 73 ARG A O 1
ATOM 529 N N . ARG A 1 74 ? 1.870 -1.794 10.749 1.00 90.88 74 ARG A N 1
ATOM 530 C CA . ARG A 1 74 ? 1.411 -2.596 9.604 1.00 90.88 74 ARG A CA 1
ATOM 531 C C . ARG A 1 74 ? 0.585 -1.775 8.640 1.00 90.88 74 ARG A C 1
ATOM 533 O O . ARG A 1 74 ? -0.122 -0.852 9.026 1.00 90.88 74 ARG A O 1
ATOM 540 N N . VAL A 1 75 ? 0.649 -2.155 7.374 1.00 91.50 75 VAL A N 1
ATOM 541 C CA . VAL A 1 75 ? -0.270 -1.657 6.355 1.00 91.50 75 VAL A CA 1
ATOM 542 C C . VAL A 1 75 ? -1.300 -2.746 6.113 1.00 91.50 75 VAL A C 1
ATOM 544 O O . VAL A 1 75 ? -0.944 -3.907 5.926 1.00 91.50 75 VAL A O 1
ATOM 547 N N . LEU A 1 76 ? -2.573 -2.379 6.145 1.00 92.19 76 LEU A N 1
ATOM 548 C CA . LEU A 1 76 ? -3.698 -3.284 5.994 1.00 92.19 76 LEU A CA 1
ATOM 549 C C . LEU A 1 76 ? -4.538 -2.885 4.780 1.00 92.19 76 LEU A C 1
ATOM 551 O O . LEU A 1 76 ? -4.618 -1.715 4.404 1.00 92.19 76 LEU A O 1
ATOM 555 N N . ILE A 1 77 ? -5.189 -3.871 4.181 1.00 88.19 77 ILE A N 1
ATOM 556 C CA . ILE A 1 77 ? -6.139 -3.702 3.087 1.00 88.19 77 ILE A CA 1
ATOM 557 C C . ILE A 1 77 ? -7.511 -4.131 3.590 1.00 88.19 77 ILE A C 1
ATOM 559 O O . ILE A 1 77 ? -7.685 -5.256 4.061 1.00 88.19 77 ILE A O 1
ATOM 563 N N . GLU A 1 78 ? -8.480 -3.230 3.474 1.00 86.69 78 GLU A N 1
ATOM 564 C CA . GLU A 1 78 ? -9.886 -3.532 3.711 1.00 86.69 78 GLU A CA 1
ATOM 565 C C . GLU A 1 78 ? -10.464 -4.293 2.507 1.00 86.69 78 GLU A C 1
ATOM 567 O O . GLU A 1 78 ? -10.431 -3.814 1.371 1.00 86.69 78 GLU A O 1
ATOM 572 N N . ASP A 1 79 ? -11.000 -5.486 2.755 1.00 78.12 79 ASP A N 1
ATOM 573 C CA . ASP A 1 79 ? -11.544 -6.379 1.735 1.00 78.12 79 ASP A CA 1
ATOM 574 C C . ASP A 1 79 ? -12.840 -7.026 2.235 1.00 78.12 79 ASP A C 1
ATOM 576 O O . ASP A 1 79 ? -12.827 -7.862 3.136 1.00 78.12 79 ASP A O 1
ATOM 580 N N . ALA A 1 80 ? -13.974 -6.606 1.664 1.00 75.62 80 ALA A N 1
ATOM 581 C CA . ALA A 1 80 ? -15.307 -7.158 1.929 1.00 75.62 80 ALA A CA 1
ATOM 582 C C . ALA A 1 80 ? -15.670 -7.315 3.428 1.00 75.62 80 ALA A C 1
ATOM 584 O O . ALA A 1 80 ? -16.327 -8.278 3.817 1.00 75.62 80 ALA A O 1
ATOM 585 N N . GLY A 1 81 ? -15.254 -6.364 4.274 1.00 75.25 81 GLY A N 1
ATOM 586 C CA . GLY A 1 81 ? -15.517 -6.379 5.720 1.00 75.25 81 GLY A CA 1
ATOM 587 C C . GLY A 1 81 ? -14.470 -7.121 6.562 1.00 75.25 81 GLY A C 1
ATOM 588 O O . GLY A 1 81 ? -14.578 -7.134 7.785 1.00 75.25 81 GLY A O 1
ATOM 589 N N . ALA A 1 82 ? -13.442 -7.694 5.934 1.00 81.56 82 ALA A N 1
ATOM 590 C CA . ALA A 1 82 ? -12.241 -8.193 6.591 1.00 81.56 82 ALA A CA 1
ATOM 591 C C . ALA A 1 82 ? -11.058 -7.237 6.368 1.00 81.56 82 ALA A C 1
ATOM 593 O O . ALA A 1 82 ? -11.047 -6.428 5.439 1.00 81.56 82 ALA A O 1
ATOM 594 N N . VAL A 1 83 ? -10.033 -7.359 7.209 1.00 86.38 83 VAL A N 1
ATOM 595 C CA . VAL A 1 83 ? -8.742 -6.689 7.020 1.00 86.38 83 VAL A CA 1
ATOM 596 C C . VAL A 1 83 ? -7.677 -7.727 6.714 1.00 86.38 83 VAL A C 1
ATOM 598 O O . VAL A 1 83 ? -7.605 -8.774 7.358 1.00 86.38 83 VAL A O 1
ATOM 601 N N . ARG A 1 84 ? -6.849 -7.449 5.715 1.00 86.31 84 ARG A N 1
ATOM 602 C CA . ARG A 1 84 ? -5.709 -8.284 5.334 1.00 86.31 84 ARG A CA 1
ATOM 603 C C . ARG A 1 84 ? -4.423 -7.508 5.523 1.00 86.31 84 ARG A C 1
ATOM 605 O O . ARG A 1 84 ? -4.392 -6.310 5.275 1.00 86.31 84 ARG A O 1
ATOM 612 N N . ASP A 1 85 ? -3.367 -8.189 5.924 1.00 87.69 85 ASP A N 1
ATOM 613 C CA . ASP A 1 85 ? -2.036 -7.600 5.982 1.00 87.69 85 ASP A CA 1
ATOM 614 C C . ASP A 1 85 ? -1.502 -7.393 4.553 1.00 87.69 85 ASP A C 1
ATOM 616 O O . ASP A 1 85 ? -1.546 -8.309 3.732 1.00 87.69 85 ASP A O 1
ATOM 620 N N . ALA A 1 86 ? -1.046 -6.184 4.227 1.00 86.12 86 ALA A N 1
ATOM 621 C CA . ALA A 1 86 ? -0.526 -5.844 2.904 1.00 86.12 86 ALA A CA 1
ATOM 622 C C . ALA A 1 86 ? 0.830 -6.506 2.608 1.00 86.12 86 ALA A C 1
ATOM 624 O O . ALA A 1 86 ? 1.152 -6.730 1.440 1.00 86.12 86 ALA A O 1
ATOM 625 N N . ALA A 1 87 ? 1.606 -6.828 3.648 1.00 85.12 87 ALA A N 1
ATOM 626 C CA . ALA A 1 87 ? 2.861 -7.549 3.521 1.00 85.12 87 ALA A CA 1
ATOM 627 C C . ALA A 1 87 ? 2.601 -9.016 3.174 1.00 85.12 87 ALA A C 1
ATOM 629 O O . ALA A 1 87 ? 3.143 -9.536 2.205 1.00 85.12 87 ALA A O 1
ATOM 630 N N . THR A 1 88 ? 1.731 -9.701 3.910 1.00 79.81 88 THR A N 1
ATOM 631 C CA . THR A 1 88 ? 1.573 -11.161 3.758 1.00 79.81 88 THR A CA 1
ATOM 632 C C . THR A 1 88 ? 0.352 -11.586 2.937 1.00 79.81 88 THR A C 1
ATOM 634 O O . THR A 1 88 ? 0.270 -12.735 2.510 1.00 79.81 88 THR A O 1
ATOM 637 N N . GLY A 1 89 ? -0.628 -10.702 2.738 1.00 75.81 89 GLY A N 1
ATOM 638 C CA . GLY A 1 89 ? -1.935 -11.019 2.149 1.00 75.81 89 GLY A CA 1
ATOM 639 C C . GLY A 1 89 ? -2.878 -11.804 3.076 1.00 75.81 89 GLY A C 1
ATOM 640 O O . GLY A 1 89 ? -4.008 -12.127 2.687 1.00 75.81 89 GLY A O 1
ATOM 641 N N . THR A 1 90 ? -2.445 -12.124 4.301 1.00 78.81 90 THR A N 1
ATOM 642 C CA . THR A 1 90 ? -3.226 -12.922 5.257 1.00 78.81 90 THR A CA 1
ATOM 643 C C . THR A 1 90 ? -4.311 -12.088 5.923 1.00 78.81 90 THR A C 1
ATOM 645 O O . THR A 1 90 ? -4.074 -10.934 6.271 1.00 78.81 90 THR A O 1
ATOM 648 N N . VAL A 1 91 ? -5.482 -12.681 6.166 1.00 81.19 91 VAL A N 1
ATOM 649 C CA . VAL A 1 91 ? -6.541 -12.044 6.964 1.00 81.19 91 VAL A CA 1
ATOM 650 C C . VAL A 1 91 ? -6.048 -11.848 8.399 1.00 81.19 91 VAL A C 1
ATOM 652 O O . VAL A 1 91 ? -5.559 -12.790 9.020 1.00 81.19 91 VAL A O 1
ATOM 655 N N . VAL A 1 92 ? -6.191 -10.635 8.929 1.00 84.81 92 VAL A N 1
ATOM 656 C CA . VAL A 1 92 ? -5.892 -10.311 10.325 1.00 84.81 92 VAL A CA 1
ATOM 657 C C . VAL A 1 92 ? -7.159 -10.535 11.149 1.00 84.81 92 VAL A C 1
ATOM 659 O O . VAL A 1 92 ? -8.163 -9.852 10.957 1.00 84.81 92 VAL A O 1
ATOM 662 N N . SER A 1 93 ? -7.117 -11.519 12.050 1.00 83.25 93 SER A N 1
ATOM 663 C CA . SER A 1 93 ? -8.219 -11.859 12.953 1.00 83.25 93 SER A CA 1
ATOM 664 C C . SER A 1 93 ? -7.688 -12.121 14.372 1.00 83.25 93 SER A C 1
ATOM 666 O O . SER A 1 93 ? -6.821 -12.984 14.522 1.00 83.25 93 SER A O 1
ATOM 668 N N . PRO A 1 94 ? -8.204 -11.439 15.413 1.00 81.38 94 PRO A N 1
ATOM 669 C CA . PRO A 1 94 ? -9.204 -10.372 15.340 1.00 81.38 94 PRO A CA 1
ATOM 670 C C . PRO A 1 94 ? -8.654 -9.123 14.635 1.00 81.38 94 PRO A C 1
ATOM 672 O O . PRO A 1 94 ? -7.456 -8.846 14.684 1.00 81.38 94 PRO A O 1
ATOM 675 N N . ALA A 1 95 ? -9.534 -8.382 13.959 1.00 78.56 95 ALA A N 1
ATOM 676 C CA . ALA A 1 95 ? -9.167 -7.110 13.349 1.00 78.56 95 ALA A CA 1
ATOM 677 C 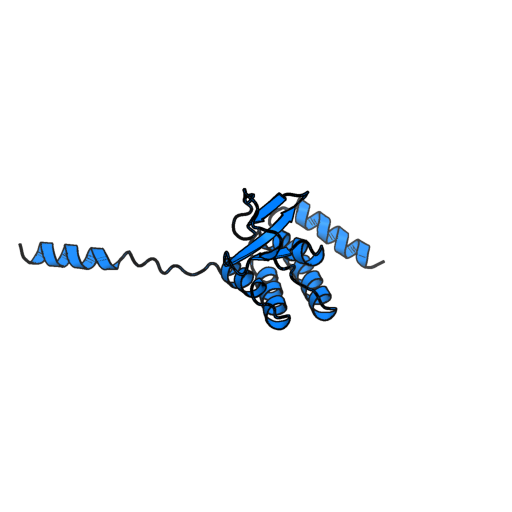C . ALA A 1 95 ? -8.711 -6.116 14.436 1.00 78.56 95 ALA A C 1
ATOM 679 O O . ALA A 1 95 ? -9.313 -6.101 15.517 1.00 78.56 95 ALA A O 1
ATOM 680 N N . PRO A 1 96 ? -7.691 -5.275 14.177 1.00 83.06 96 PRO A N 1
ATOM 681 C CA . PRO A 1 96 ? -7.325 -4.213 15.105 1.00 83.06 96 PRO A CA 1
ATOM 682 C C . PRO A 1 96 ? -8.506 -3.265 15.358 1.00 83.06 96 PRO A C 1
ATOM 684 O O . PRO A 1 96 ? -9.356 -3.096 14.474 1.00 83.06 96 PRO A O 1
ATOM 687 N N . PRO A 1 97 ? -8.575 -2.625 16.537 1.00 83.25 97 PRO A N 1
ATOM 688 C CA . PRO A 1 97 ? -9.611 -1.646 16.831 1.00 83.25 97 PRO A CA 1
ATOM 689 C C . PRO A 1 97 ? -9.652 -0.547 15.764 1.00 83.25 97 PRO A C 1
ATOM 691 O O . PRO A 1 97 ? -8.624 0.010 15.389 1.00 83.25 97 PRO A O 1
ATOM 694 N N . ALA A 1 98 ? -10.850 -0.180 15.304 1.00 77.69 98 ALA A N 1
ATOM 695 C CA . ALA A 1 98 ? -11.008 0.819 14.243 1.00 77.69 98 ALA A CA 1
ATOM 696 C C . ALA A 1 98 ? -10.393 2.193 14.589 1.00 77.69 98 ALA A C 1
ATOM 698 O O . ALA A 1 98 ? -10.037 2.939 13.685 1.00 77.69 98 ALA A O 1
ATOM 699 N N . GLY A 1 99 ? -10.255 2.523 15.881 1.00 82.62 99 GLY A N 1
ATOM 700 C CA . GLY A 1 99 ? -9.619 3.762 16.345 1.00 82.62 99 GLY A CA 1
ATOM 701 C C . GLY A 1 99 ? -8.101 3.807 16.144 1.00 82.62 99 GLY A C 1
ATOM 702 O O . GLY A 1 99 ? -7.541 4.898 16.044 1.00 82.62 99 GLY A O 1
ATOM 703 N N . ASP A 1 100 ? -7.454 2.647 16.029 1.00 84.94 100 ASP A N 1
ATOM 704 C CA . ASP A 1 100 ? -6.006 2.547 15.823 1.00 84.94 100 ASP A CA 1
ATOM 705 C C . ASP A 1 100 ? -5.645 2.588 14.332 1.00 84.94 100 ASP A C 1
ATOM 707 O O . ASP A 1 100 ? -4.505 2.872 13.972 1.00 84.94 100 ASP A O 1
ATOM 711 N N . LEU A 1 101 ? -6.624 2.362 13.449 1.00 89.62 101 LEU A N 1
ATOM 712 C CA . LEU A 1 101 ? -6.436 2.319 12.004 1.00 89.62 101 LEU A CA 1
ATOM 713 C C . LEU A 1 101 ? -6.674 3.689 11.364 1.00 89.62 101 LEU A C 1
ATOM 715 O O . LEU A 1 101 ? -7.719 4.320 11.528 1.00 89.62 101 LEU A O 1
ATOM 719 N N . LYS A 1 102 ? -5.717 4.134 10.550 1.00 92.31 102 LYS A N 1
ATOM 720 C CA . LYS A 1 102 ? -5.799 5.386 9.793 1.00 92.31 102 LYS A CA 1
ATOM 721 C C . LYS A 1 102 ? -5.894 5.107 8.304 1.00 92.31 102 LYS A C 1
ATOM 723 O O . LYS A 1 102 ? -5.019 4.479 7.725 1.00 92.31 102 LYS A O 1
ATOM 728 N N . ARG A 1 103 ? -6.924 5.629 7.644 1.00 92.62 103 ARG A N 1
ATOM 729 C CA . ARG A 1 103 ? -7.020 5.554 6.181 1.00 92.62 103 ARG A CA 1
ATOM 730 C C . ARG A 1 103 ? -5.955 6.436 5.528 1.00 92.62 103 ARG A C 1
ATOM 732 O O . ARG A 1 103 ? -5.889 7.631 5.821 1.00 92.62 103 ARG A O 1
ATOM 739 N N . VAL A 1 104 ? -5.180 5.862 4.611 1.00 92.81 104 VAL A N 1
ATOM 740 C CA . VAL A 1 104 ? -4.180 6.602 3.829 1.00 92.81 104 VAL A CA 1
ATOM 741 C C . VAL A 1 104 ? -4.908 7.525 2.850 1.00 92.81 104 VAL A C 1
ATOM 743 O O . VAL A 1 104 ? -5.773 7.091 2.088 1.00 92.81 104 VAL A O 1
ATOM 746 N N . ARG A 1 105 ? -4.608 8.826 2.896 1.00 91.88 105 ARG A N 1
ATOM 747 C CA . ARG A 1 105 ? -5.323 9.848 2.116 1.00 91.88 105 ARG A CA 1
ATOM 748 C C . ARG A 1 105 ? -4.596 10.166 0.816 1.00 91.88 105 ARG A C 1
ATOM 750 O O . ARG A 1 105 ? -3.373 10.225 0.770 1.00 91.88 105 ARG A O 1
ATOM 757 N N . LEU A 1 106 ? -5.369 10.466 -0.226 1.00 92.19 106 LEU A N 1
ATOM 758 C CA . LEU A 1 106 ? -4.848 10.879 -1.527 1.00 92.19 106 LEU A CA 1
ATOM 759 C C . LEU A 1 106 ? -5.256 12.312 -1.863 1.00 92.19 106 LEU A C 1
ATOM 761 O O . LEU A 1 106 ? -6.433 12.671 -1.809 1.00 92.19 106 LEU A O 1
ATOM 765 N N . ASN A 1 107 ? -4.278 13.107 -2.291 1.00 94.12 107 ASN A N 1
ATOM 766 C CA . ASN A 1 107 ? -4.502 14.386 -2.959 1.00 94.12 107 ASN A CA 1
ATOM 767 C C . ASN A 1 107 ? -4.484 14.207 -4.496 1.00 94.12 107 ASN A C 1
ATOM 769 O O . ASN A 1 107 ? -4.180 13.132 -5.014 1.00 94.12 107 ASN A O 1
ATOM 773 N N . ASN A 1 108 ? -4.774 15.270 -5.252 1.00 95.31 108 ASN A N 1
ATOM 774 C CA . ASN A 1 108 ? -4.829 15.218 -6.724 1.00 95.31 108 ASN A CA 1
ATOM 775 C C . ASN A 1 108 ? -3.494 14.849 -7.391 1.00 95.31 108 ASN A C 1
ATOM 777 O O . ASN A 1 108 ? -3.471 14.328 -8.505 1.00 95.31 108 ASN A O 1
ATOM 781 N N . ARG A 1 109 ? -2.363 15.141 -6.746 1.00 93.38 109 ARG A N 1
ATOM 782 C CA . ARG A 1 109 ? -1.045 14.738 -7.245 1.00 93.38 109 ARG A CA 1
ATOM 783 C C . ARG A 1 109 ? -0.840 13.236 -7.054 1.00 93.38 109 ARG A C 1
ATOM 785 O O . ARG A 1 109 ? -0.480 12.556 -8.006 1.00 93.38 109 ARG A O 1
ATOM 792 N N . LEU A 1 110 ? -1.145 12.724 -5.866 1.00 94.81 110 LEU A N 1
ATOM 793 C CA . LEU A 1 110 ? -1.015 11.309 -5.542 1.00 94.81 110 LEU A CA 1
ATOM 794 C C . LEU A 1 110 ? -1.941 10.427 -6.375 1.00 94.81 110 LEU A C 1
ATOM 796 O O . LEU A 1 110 ? -1.515 9.359 -6.786 1.00 94.81 110 LEU A O 1
ATOM 800 N N . ARG A 1 111 ? -3.164 10.875 -6.687 1.00 94.31 111 ARG A N 1
ATOM 801 C CA . ARG A 1 111 ? -4.059 10.129 -7.592 1.00 94.31 111 ARG A CA 1
ATOM 802 C C . ARG A 1 111 ? -3.399 9.848 -8.945 1.00 94.31 111 ARG A C 1
ATOM 804 O O . ARG A 1 111 ? -3.376 8.705 -9.380 1.00 94.31 111 ARG A O 1
ATOM 811 N N . ARG A 1 112 ? -2.751 10.858 -9.536 1.00 94.31 112 ARG A N 1
ATOM 812 C CA . ARG A 1 112 ? -1.999 10.711 -10.794 1.00 94.31 112 ARG A CA 1
ATOM 813 C C . ARG A 1 112 ? -0.795 9.775 -10.649 1.00 94.31 112 ARG A C 1
ATOM 815 O O . ARG A 1 112 ? -0.530 8.974 -11.538 1.00 94.31 112 ARG A O 1
ATOM 822 N N . ALA A 1 113 ? -0.079 9.848 -9.525 1.00 93.69 113 ALA A N 1
ATOM 823 C CA . ALA A 1 113 ? 1.036 8.940 -9.246 1.00 93.69 113 ALA A CA 1
ATOM 824 C C . ALA A 1 113 ? 0.570 7.479 -9.097 1.00 93.69 113 ALA A C 1
ATOM 826 O O . ALA A 1 113 ? 1.205 6.570 -9.627 1.00 93.69 113 ALA A O 1
ATOM 827 N N . VAL A 1 114 ? -0.561 7.259 -8.423 1.00 94.06 114 VAL A N 1
ATOM 828 C CA . VAL A 1 114 ? -1.200 5.946 -8.258 1.00 94.06 114 VAL A CA 1
ATOM 829 C C . VAL A 1 114 ? -1.639 5.377 -9.607 1.00 94.06 114 VAL A C 1
ATOM 831 O O . VAL A 1 114 ? -1.348 4.220 -9.897 1.00 94.06 114 VAL A O 1
ATOM 834 N N . GLU A 1 115 ? -2.272 6.180 -10.463 1.00 92.44 115 GLU A N 1
ATOM 835 C CA . GLU A 1 115 ? -2.652 5.774 -11.825 1.00 92.44 115 GLU A CA 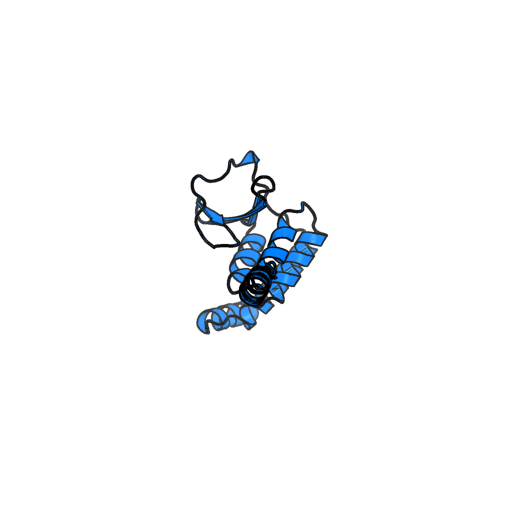1
ATOM 836 C C . GLU A 1 115 ? -1.434 5.356 -12.660 1.00 92.44 115 GLU A C 1
ATOM 838 O O . GLU A 1 115 ? -1.438 4.287 -13.275 1.00 92.44 115 GLU A O 1
ATOM 843 N N . ALA A 1 116 ? -0.361 6.153 -12.628 1.00 90.31 116 ALA A N 1
ATOM 844 C CA . ALA A 1 116 ? 0.883 5.833 -13.323 1.00 90.31 116 ALA A CA 1
ATOM 845 C C . ALA A 1 116 ? 1.516 4.529 -12.804 1.00 90.31 116 ALA A C 1
ATOM 847 O O . ALA A 1 116 ? 1.944 3.688 -13.599 1.00 90.31 116 ALA A O 1
ATOM 848 N N . ALA A 1 117 ? 1.536 4.332 -11.481 1.00 91.44 117 ALA A N 1
ATOM 849 C CA . ALA A 1 117 ? 2.053 3.116 -10.861 1.00 91.44 117 ALA A CA 1
ATOM 850 C C . ALA A 1 117 ? 1.226 1.878 -11.240 1.00 91.44 117 ALA 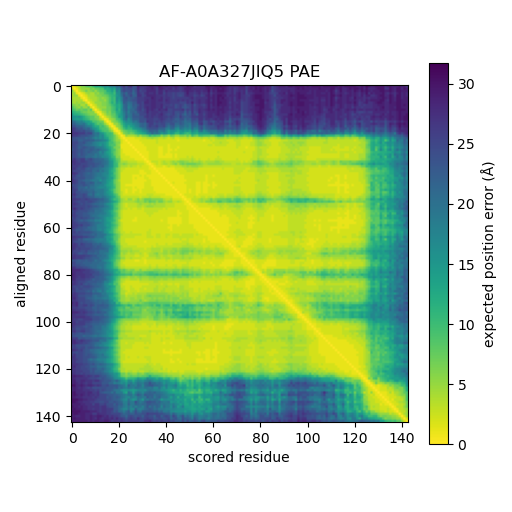A C 1
ATOM 852 O O . ALA A 1 117 ? 1.803 0.853 -11.596 1.00 91.44 117 ALA A O 1
ATOM 853 N N . LEU A 1 118 ? -0.109 1.965 -11.239 1.00 90.81 118 LEU A N 1
ATOM 854 C CA . LEU A 1 118 ? -0.979 0.864 -11.675 1.00 90.81 118 LEU A CA 1
ATOM 855 C C . LEU A 1 118 ? -0.771 0.510 -13.151 1.00 90.81 118 LEU A C 1
ATOM 857 O O . LEU A 1 118 ? -0.718 -0.674 -13.495 1.00 90.81 118 LEU A O 1
ATOM 861 N N . GLY A 1 119 ? -0.606 1.516 -14.015 1.00 87.94 119 GLY A N 1
ATOM 862 C CA . GLY A 1 119 ? -0.263 1.301 -15.420 1.00 87.94 119 GLY A CA 1
ATOM 863 C C . GLY A 1 119 ? 1.060 0.545 -15.570 1.00 87.94 119 GLY A C 1
ATOM 864 O O . GLY A 1 119 ? 1.113 -0.487 -16.241 1.00 87.94 119 GLY A O 1
ATOM 865 N N . ALA A 1 120 ? 2.111 1.000 -14.881 1.00 87.75 120 ALA A N 1
ATOM 866 C CA . ALA A 1 120 ? 3.426 0.356 -14.902 1.00 87.75 120 ALA A CA 1
ATOM 867 C C . ALA A 1 120 ? 3.390 -1.089 -14.373 1.00 87.75 120 ALA A C 1
ATOM 869 O O . ALA A 1 120 ? 3.952 -1.991 -14.999 1.00 87.75 120 ALA A O 1
ATOM 870 N N . LEU A 1 121 ? 2.694 -1.319 -13.256 1.00 86.12 121 LEU A N 1
ATOM 871 C CA . LEU A 1 121 ? 2.544 -2.641 -12.643 1.00 86.12 121 LEU A CA 1
ATOM 872 C C . LEU A 1 121 ? 1.771 -3.603 -13.538 1.00 86.12 121 LEU A C 1
ATOM 874 O O . LEU A 1 121 ? 2.137 -4.772 -13.638 1.00 86.12 121 LEU A O 1
ATOM 878 N N . THR A 1 122 ? 0.740 -3.119 -14.233 1.00 82.56 122 THR A N 1
ATOM 879 C CA . THR A 1 122 ? -0.001 -3.970 -15.167 1.00 82.56 122 THR A CA 1
ATOM 880 C C . THR A 1 122 ? 0.882 -4.408 -16.325 1.00 82.56 122 THR A C 1
ATOM 882 O O . THR A 1 122 ? 0.936 -5.597 -16.635 1.00 82.56 122 THR A O 1
ATOM 885 N N . LEU A 1 123 ? 1.611 -3.481 -16.952 1.00 80.19 123 LEU A N 1
ATOM 886 C CA . LEU A 1 123 ? 2.488 -3.817 -18.079 1.00 80.19 123 LEU A CA 1
ATOM 887 C C . LEU A 1 123 ? 3.535 -4.880 -17.705 1.00 80.19 123 LEU A C 1
ATOM 889 O O . LEU A 1 123 ? 3.987 -5.634 -18.564 1.00 80.19 123 LEU A O 1
ATOM 893 N N . ARG A 1 124 ? 3.888 -4.963 -16.418 1.00 75.19 124 ARG A N 1
ATOM 894 C CA . ARG A 1 124 ? 4.860 -5.908 -15.857 1.00 75.19 124 ARG A CA 1
ATOM 895 C C . ARG A 1 124 ? 4.237 -7.145 -15.206 1.00 75.19 124 ARG A C 1
ATOM 897 O O . ARG A 1 124 ? 4.983 -7.978 -14.697 1.00 75.19 124 ARG A O 1
ATOM 904 N N . ALA A 1 125 ? 2.911 -7.294 -15.202 1.00 67.94 125 ALA A N 1
ATOM 905 C CA . ALA A 1 125 ? 2.266 -8.408 -14.516 1.00 67.94 125 ALA A CA 1
ATOM 906 C C . ALA A 1 125 ? 2.736 -9.756 -15.108 1.00 67.94 125 ALA A C 1
ATOM 908 O O . ALA A 1 125 ? 2.745 -9.914 -16.329 1.00 67.94 125 ALA A O 1
ATOM 909 N N . PRO A 1 126 ? 3.124 -10.754 -14.295 1.00 62.38 126 PRO A N 1
ATOM 910 C CA . PRO A 1 126 ? 3.586 -12.048 -14.806 1.00 62.38 126 PRO A CA 1
ATOM 911 C C . PRO A 1 126 ? 2.457 -12.862 -15.458 1.00 62.38 126 PRO A C 1
ATOM 913 O O . PRO A 1 126 ? 2.702 -13.595 -16.416 1.00 62.38 126 PRO A O 1
ATOM 916 N N . ASP A 1 127 ? 1.215 -12.668 -15.004 1.00 63.09 127 ASP A N 1
ATOM 917 C CA . ASP A 1 127 ? 0.013 -13.299 -15.553 1.00 63.09 127 ASP A CA 1
ATOM 918 C C . ASP A 1 127 ? -0.419 -12.627 -16.877 1.00 63.09 127 ASP A C 1
ATOM 920 O O . ASP A 1 127 ? -0.794 -11.448 -16.872 1.00 63.09 127 ASP A O 1
ATOM 924 N N . PRO A 1 128 ? -0.391 -13.349 -18.016 1.00 57.22 128 PRO A N 1
ATOM 925 C CA . PRO A 1 128 ? -0.811 -12.819 -19.310 1.00 57.22 128 PRO A CA 1
ATOM 926 C C . PRO A 1 128 ? -2.246 -12.289 -19.330 1.00 57.22 128 PRO A C 1
ATOM 928 O O . PRO A 1 128 ? -2.494 -11.300 -20.019 1.00 57.22 128 PRO A O 1
ATOM 931 N N . ALA A 1 129 ? -3.169 -12.901 -18.580 1.00 56.50 129 ALA A N 1
ATOM 932 C CA . ALA A 1 129 ? -4.569 -12.478 -18.550 1.00 56.50 129 ALA A CA 1
ATOM 933 C C . ALA A 1 129 ? -4.706 -11.103 -17.882 1.00 56.50 129 ALA A C 1
ATOM 935 O O . ALA A 1 129 ? -5.293 -10.187 -18.452 1.00 56.50 129 ALA A O 1
ATOM 936 N N . ARG A 1 130 ? -4.035 -10.905 -16.739 1.00 57.41 130 ARG A N 1
ATOM 937 C CA . ARG A 1 130 ? -3.998 -9.601 -16.058 1.00 57.41 130 ARG A CA 1
ATOM 938 C C . ARG A 1 130 ? -3.273 -8.520 -16.862 1.00 57.41 130 ARG A C 1
ATOM 940 O O . ARG A 1 130 ? -3.672 -7.359 -16.792 1.00 57.41 130 ARG A O 1
ATOM 947 N N . ARG A 1 131 ? -2.242 -8.877 -17.645 1.00 60.03 131 ARG A N 1
ATOM 948 C CA . ARG A 1 131 ? -1.608 -7.934 -18.591 1.00 60.03 131 ARG A CA 1
ATOM 949 C C . ARG A 1 131 ? -2.588 -7.473 -19.666 1.00 60.03 131 ARG A C 1
ATOM 951 O O . ARG A 1 131 ? -2.634 -6.286 -19.976 1.00 60.03 131 ARG A O 1
ATOM 958 N N . LEU A 1 132 ? -3.343 -8.410 -20.239 1.00 47.00 132 LEU A N 1
ATOM 959 C CA . LEU A 1 132 ? -4.293 -8.144 -21.315 1.00 47.00 132 LEU A CA 1
ATOM 960 C C . LEU A 1 132 ? -5.467 -7.291 -20.814 1.00 47.00 132 LEU A C 1
ATOM 962 O O . LEU A 1 132 ? -5.805 -6.300 -21.460 1.00 47.00 132 LEU A O 1
ATOM 966 N N . ASP A 1 133 ? -5.997 -7.594 -19.628 1.00 50.75 133 ASP A N 1
ATOM 967 C CA . ASP A 1 133 ? -7.109 -6.849 -19.031 1.00 50.75 133 ASP A CA 1
ATOM 968 C C . ASP A 1 133 ? -6.780 -5.371 -18.808 1.00 50.75 133 ASP A C 1
ATOM 970 O O . ASP A 1 133 ? -7.579 -4.510 -19.182 1.00 50.75 133 ASP A O 1
ATOM 974 N N . ALA A 1 134 ? -5.600 -5.030 -18.270 1.00 47.16 134 ALA A N 1
ATOM 975 C CA . ALA A 1 134 ? -5.265 -3.612 -18.125 1.00 47.16 134 ALA A CA 1
ATOM 976 C C . ALA A 1 134 ? -4.569 -2.967 -19.333 1.00 47.16 134 ALA A C 1
ATOM 978 O O . ALA A 1 134 ? -4.634 -1.744 -19.452 1.00 47.16 134 ALA A O 1
ATOM 979 N N . ALA A 1 135 ? -4.074 -3.731 -20.315 1.00 46.31 135 ALA A N 1
ATOM 980 C CA . ALA A 1 135 ? -3.844 -3.186 -21.659 1.00 46.31 135 ALA A CA 1
ATOM 981 C C . ALA A 1 135 ? -5.167 -2.716 -22.300 1.00 46.31 135 ALA A C 1
ATOM 983 O O . ALA A 1 135 ? -5.226 -1.631 -22.883 1.00 46.31 135 ALA A O 1
ATOM 984 N N . GLN A 1 136 ? -6.252 -3.480 -22.129 1.00 45.22 136 GLN A N 1
ATOM 985 C CA . GLN A 1 136 ? -7.588 -3.088 -22.587 1.00 45.22 136 GLN A CA 1
ATOM 986 C C . GLN A 1 136 ? -8.176 -1.928 -21.771 1.00 45.22 136 GLN A C 1
ATOM 988 O O . GLN A 1 136 ? -8.819 -1.050 -22.348 1.00 45.22 136 GLN A O 1
ATOM 993 N N . ALA A 1 137 ? -7.936 -1.877 -20.456 1.00 43.75 137 ALA A N 1
ATOM 994 C CA . ALA A 1 137 ? -8.390 -0.767 -19.615 1.00 43.75 137 ALA A CA 1
ATOM 995 C C . ALA A 1 137 ? -7.762 0.578 -20.030 1.00 43.75 137 ALA A C 1
ATOM 997 O O . ALA A 1 137 ? -8.478 1.571 -20.129 1.00 43.75 137 ALA A O 1
ATOM 998 N N . VAL A 1 138 ? -6.458 0.599 -20.346 1.00 45.03 138 VAL A N 1
ATOM 999 C CA . VAL A 1 138 ? -5.758 1.800 -20.850 1.00 45.03 138 VAL A CA 1
ATOM 1000 C C . VAL A 1 138 ? -6.270 2.221 -22.232 1.00 45.03 138 VAL A C 1
ATOM 1002 O O . VAL A 1 138 ? -6.355 3.415 -22.521 1.00 45.03 138 VAL A O 1
ATOM 1005 N N . PHE A 1 139 ? -6.626 1.256 -23.086 1.00 41.72 139 PHE A N 1
ATOM 1006 C CA . PHE A 1 139 ? -7.201 1.537 -24.403 1.00 41.72 139 PHE A CA 1
ATOM 1007 C C . PHE A 1 139 ? -8.607 2.150 -24.291 1.00 41.72 139 PHE A C 1
ATOM 1009 O O . PHE A 1 139 ? -8.903 3.110 -24.991 1.00 41.72 139 PHE A O 1
ATOM 1016 N N . LYS A 1 140 ? -9.439 1.668 -23.356 1.00 39.88 140 LYS A N 1
ATOM 1017 C CA . LYS A 1 140 ? -10.795 2.197 -23.108 1.00 39.88 140 LYS A CA 1
ATOM 1018 C C . LYS A 1 140 ? -10.840 3.553 -22.405 1.00 39.88 140 LYS A C 1
ATOM 1020 O O . LYS A 1 140 ? -11.819 4.265 -22.565 1.00 39.88 140 LYS A O 1
ATOM 1025 N N . SER A 1 141 ? -9.830 3.919 -21.617 1.00 37.41 141 SER A N 1
ATOM 1026 C CA . SER A 1 141 ? -9.780 5.227 -20.942 1.00 37.41 141 SER A CA 1
ATOM 1027 C C . SER A 1 141 ? -9.311 6.380 -21.843 1.00 37.41 141 SER A C 1
ATOM 1029 O O . SER A 1 141 ? -9.129 7.490 -21.350 1.00 37.41 141 SER A O 1
ATOM 1031 N N . ARG A 1 142 ? -9.023 6.112 -23.126 1.00 40.38 142 ARG A N 1
ATOM 1032 C CA . ARG A 1 142 ? -8.537 7.092 -24.117 1.00 40.38 142 ARG A CA 1
ATOM 1033 C C . ARG A 1 142 ? -9.592 7.519 -25.151 1.00 40.38 142 ARG A C 1
ATOM 1035 O O . ARG A 1 142 ? -9.226 8.277 -26.047 1.00 40.38 142 ARG A O 1
ATOM 1042 N N . ASP A 1 143 ? -10.838 7.071 -25.000 1.00 37.47 143 ASP A N 1
ATOM 1043 C CA . ASP A 1 143 ? -12.024 7.572 -25.716 1.00 37.47 143 ASP A CA 1
ATOM 1044 C C . ASP A 1 143 ? -12.839 8.535 -24.837 1.00 37.47 143 ASP A C 1
ATOM 1046 O O . ASP A 1 143 ? -12.921 8.291 -23.608 1.00 37.47 143 ASP A O 1
#